Protein AF-A0A971CYR1-F1 (afdb_monomer_lite)

Sequence (87 aa):
MSDPDQIPCKEFFNLAIRVAVLREGLTLTDTAVRAGIPRTTFYDRLHGLKAWSIEQLCKIADVLFDNGFDDLAEAAKEEARRVGASV

Secondary structure (DSSP, 8-state):
---TT---HHHHHHHHHHHHHHHTT--HHHHHHHTT--HHHHHHHHTTSSPPPHHHHHHHHHHH-TT-HHHHHHHHHHHHHHTT---

Foldseek 3Di:
DDDPPDDDPQLVVLVVLCVLCVVLVHDLVRLCVQLVHPSVRSVCSSVVVDDDDPSSVVSSCCSSQVVDVVVVVVVVVVVCVVVVHDD

Organism: NCBI:txid327277

pLDDT: mean 75.76, std 16.05, range [40.59, 96.69]

InterPro domains:
  IPR001387 Cro/C1-type, helix-turn-helix domain [cd00093] (18-64)
  IPR010982 Lambda repressor-like, DNA-binding domain superfamily [SSF47413] (3-64)

Structure (mmCIF, N/CA/C/O backbone):
data_AF-A0A971CYR1-F1
#
_entry.id   AF-A0A971CYR1-F1
#
loop_
_atom_site.group_PDB
_atom_site.id
_atom_site.type_symbol
_atom_site.label_atom_id
_atom_site.label_alt_id
_atom_site.label_comp_id
_atom_site.label_asym_id
_atom_site.label_entity_id
_atom_site.label_seq_id
_atom_site.pdbx_PDB_ins_code
_atom_site.Cartn_x
_atom_site.Cartn_y
_atom_site.Cartn_z
_atom_site.occupancy
_atom_site.B_iso_or_equiv
_atom_site.auth_seq_id
_atom_site.auth_comp_id
_atom_site.auth_asym_id
_atom_site.auth_atom_id
_atom_site.pdbx_PDB_model_num
ATOM 1 N N . MET A 1 1 ? -3.681 31.764 -2.637 1.00 41.47 1 MET A N 1
ATOM 2 C CA . MET A 1 1 ? -3.730 30.895 -3.829 1.00 41.47 1 MET A CA 1
ATOM 3 C C . MET A 1 1 ? -2.644 29.858 -3.641 1.00 41.47 1 MET A C 1
ATOM 5 O O . MET A 1 1 ? -1.502 30.261 -3.476 1.00 41.47 1 MET A O 1
ATOM 9 N N . SER A 1 2 ? -3.004 28.582 -3.524 1.00 54.97 2 SER A N 1
ATOM 10 C CA . SER A 1 2 ? -2.025 27.493 -3.431 1.00 54.97 2 SER A CA 1
ATOM 11 C C . SER A 1 2 ? -1.447 27.235 -4.821 1.00 54.97 2 SER A C 1
ATOM 13 O O . SER A 1 2 ? -2.196 27.248 -5.797 1.00 54.97 2 SER A O 1
ATOM 15 N N . ASP A 1 3 ? -0.132 27.075 -4.897 1.00 55.62 3 ASP A N 1
ATOM 16 C CA . ASP A 1 3 ? 0.606 26.767 -6.122 1.00 55.62 3 ASP A CA 1
ATOM 17 C C . ASP A 1 3 ? 0.115 25.420 -6.699 1.00 55.62 3 ASP A C 1
ATOM 19 O O . ASP A 1 3 ? 0.121 24.433 -5.957 1.00 55.62 3 ASP A O 1
ATOM 23 N N . PRO A 1 4 ? -0.370 25.349 -7.955 1.00 56.81 4 PRO A N 1
ATOM 24 C CA . PRO A 1 4 ? -0.893 24.112 -8.546 1.00 56.81 4 PRO A CA 1
ATOM 25 C C . PRO A 1 4 ? 0.151 22.991 -8.651 1.00 56.81 4 PRO A C 1
ATOM 27 O O . PRO A 1 4 ? -0.237 21.829 -8.773 1.00 56.81 4 PRO A O 1
ATOM 30 N N . ASP A 1 5 ? 1.441 23.318 -8.537 1.00 58.12 5 ASP A N 1
ATOM 31 C CA . ASP A 1 5 ? 2.535 22.344 -8.551 1.00 58.12 5 ASP A CA 1
ATOM 32 C C . ASP A 1 5 ? 2.935 21.860 -7.142 1.00 58.12 5 ASP A C 1
ATOM 34 O O . ASP A 1 5 ? 3.733 20.931 -6.995 1.00 58.12 5 ASP A O 1
ATOM 38 N N . GLN A 1 6 ? 2.352 22.429 -6.079 1.00 52.97 6 GLN A N 1
ATOM 39 C CA . GLN A 1 6 ? 2.546 21.941 -4.713 1.00 52.97 6 GLN A CA 1
ATOM 40 C C . GLN A 1 6 ? 1.501 20.890 -4.358 1.00 52.97 6 GLN A C 1
ATOM 42 O O . GLN A 1 6 ? 0.473 21.174 -3.741 1.00 52.97 6 GLN A O 1
ATOM 47 N N . ILE A 1 7 ? 1.810 19.635 -4.683 1.00 56.53 7 ILE A N 1
ATOM 48 C CA . ILE A 1 7 ? 1.121 18.496 -4.079 1.00 56.53 7 ILE A CA 1
ATOM 49 C C . ILE A 1 7 ? 1.560 18.420 -2.605 1.00 56.53 7 ILE A C 1
ATOM 51 O O . ILE A 1 7 ? 2.756 18.272 -2.335 1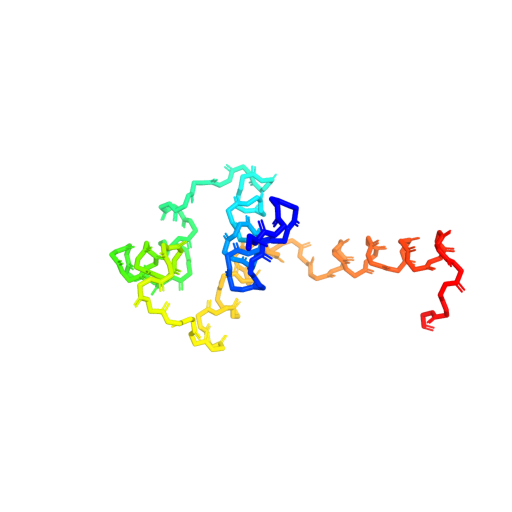.00 56.53 7 ILE A O 1
ATOM 55 N N . PRO A 1 8 ? 0.640 18.489 -1.625 1.00 62.28 8 PRO A N 1
ATOM 56 C CA . PRO A 1 8 ? 0.980 18.296 -0.220 1.00 62.28 8 PRO A CA 1
ATOM 57 C C . PRO A 1 8 ? 1.726 16.967 -0.024 1.00 62.28 8 PRO A C 1
ATOM 59 O O . PRO A 1 8 ? 1.294 15.946 -0.557 1.00 62.28 8 PRO A O 1
ATOM 62 N N . CYS A 1 9 ? 2.799 16.930 0.780 1.00 64.19 9 CYS A N 1
ATOM 63 C CA . CYS A 1 9 ? 3.650 15.733 0.950 1.00 64.19 9 CYS A CA 1
ATOM 64 C C . CYS A 1 9 ? 2.872 14.423 1.193 1.00 64.19 9 CYS A C 1
ATOM 66 O O . CYS A 1 9 ? 3.278 13.358 0.735 1.00 64.19 9 CYS A O 1
ATOM 68 N N . LYS A 1 10 ? 1.731 14.489 1.892 1.00 62.09 10 LYS A N 1
ATOM 69 C CA . LYS A 1 10 ? 0.855 13.335 2.151 1.00 62.09 10 LYS A CA 1
ATOM 70 C C . LYS A 1 10 ? 0.164 12.809 0.885 1.00 62.09 10 LYS A C 1
ATOM 72 O O . LYS A 1 10 ? 0.043 11.599 0.707 1.00 62.09 10 LYS A O 1
ATOM 77 N N . GLU A 1 11 ? -0.298 13.703 0.019 1.00 68.00 11 GLU A N 1
ATOM 78 C CA . GLU A 1 11 ? -0.917 13.345 -1.259 1.00 68.00 11 GLU A CA 1
ATOM 79 C C . GLU A 1 11 ? 0.133 12.829 -2.244 1.00 68.00 11 GLU A C 1
ATOM 81 O O . GLU A 1 11 ? -0.112 11.832 -2.923 1.00 68.00 11 GLU A O 1
ATOM 86 N N . PHE A 1 12 ? 1.334 13.417 -2.229 1.00 73.94 12 PHE A N 1
ATOM 87 C CA . PHE A 1 12 ? 2.473 12.947 -3.016 1.00 73.94 12 PHE A CA 1
ATOM 88 C C . PHE A 1 12 ? 2.869 11.515 -2.636 1.00 73.94 12 PHE A C 1
ATOM 90 O O . PHE A 1 12 ? 3.056 10.662 -3.499 1.00 73.94 12 PHE A O 1
ATOM 97 N N . PHE A 1 13 ? 2.922 11.214 -1.338 1.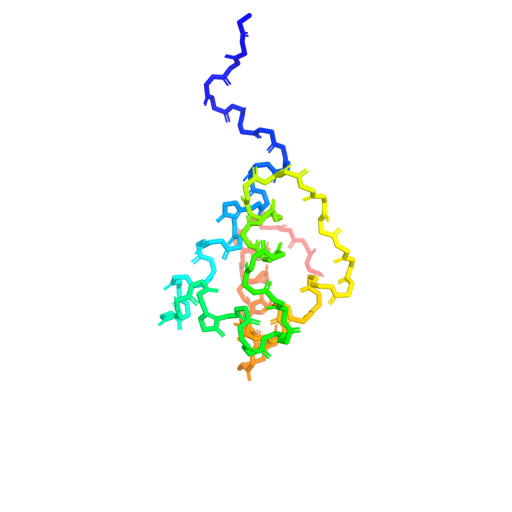00 75.44 13 PHE A N 1
ATOM 98 C CA . PHE A 1 13 ? 3.270 9.880 -0.857 1.00 75.44 13 PHE A CA 1
ATOM 99 C C . PHE A 1 13 ? 2.227 8.819 -1.249 1.00 75.44 13 PHE A C 1
ATOM 101 O O . PHE A 1 13 ? 2.569 7.733 -1.715 1.00 75.44 13 PHE A O 1
ATOM 108 N N . ASN A 1 14 ? 0.936 9.143 -1.137 1.00 84.12 14 ASN A N 1
ATOM 109 C CA . ASN A 1 14 ? -0.135 8.253 -1.592 1.00 84.12 14 ASN A CA 1
ATOM 110 C C . ASN A 1 14 ? -0.114 8.041 -3.112 1.00 84.12 14 ASN A C 1
ATOM 112 O O . ASN A 1 14 ? -0.404 6.940 -3.584 1.00 84.12 14 ASN A O 1
ATOM 116 N N . LEU A 1 15 ? 0.236 9.078 -3.877 1.00 80.88 15 LEU A N 1
ATOM 117 C CA . LEU A 1 15 ? 0.446 8.971 -5.315 1.00 80.88 15 LEU A CA 1
ATOM 118 C C . LEU A 1 15 ? 1.632 8.050 -5.633 1.00 80.88 15 LEU A C 1
ATOM 120 O O . LEU A 1 15 ? 1.498 7.184 -6.494 1.00 80.88 15 LEU A O 1
ATOM 124 N N . ALA A 1 16 ? 2.741 8.166 -4.900 1.00 82.19 16 ALA A N 1
ATOM 125 C CA . ALA A 1 16 ? 3.913 7.311 -5.070 1.00 82.19 16 ALA A CA 1
ATOM 126 C C . ALA A 1 16 ? 3.585 5.823 -4.862 1.00 82.19 16 ALA A C 1
ATOM 128 O O . ALA A 1 16 ? 3.975 5.000 -5.687 1.00 82.19 16 ALA A O 1
ATOM 129 N N . ILE A 1 17 ? 2.790 5.479 -3.838 1.00 85.31 17 ILE A N 1
ATOM 130 C CA . ILE A 1 17 ? 2.319 4.096 -3.635 1.00 85.31 17 ILE A CA 1
ATOM 131 C C . ILE A 1 17 ? 1.520 3.613 -4.853 1.00 85.31 17 ILE A C 1
ATOM 133 O O . ILE A 1 17 ? 1.765 2.518 -5.350 1.00 85.31 17 ILE A O 1
ATOM 137 N N . ARG A 1 18 ? 0.582 4.420 -5.373 1.00 86.06 18 ARG A N 1
ATOM 138 C CA . ARG A 1 18 ? -0.225 4.037 -6.549 1.00 86.06 18 ARG A CA 1
ATOM 139 C C . ARG A 1 18 ? 0.642 3.810 -7.785 1.00 86.06 18 ARG A C 1
ATOM 141 O O . ARG A 1 18 ? 0.423 2.842 -8.504 1.00 86.06 18 ARG A O 1
ATOM 148 N N . VAL A 1 19 ? 1.617 4.686 -8.019 1.00 81.94 19 VAL A N 1
ATOM 149 C CA . VAL A 1 19 ? 2.553 4.565 -9.143 1.00 81.94 19 VAL A CA 1
ATOM 150 C C . VAL A 1 19 ? 3.404 3.306 -9.004 1.00 81.94 19 VAL A C 1
ATOM 152 O O . VAL A 1 19 ? 3.537 2.572 -9.976 1.00 81.94 19 VAL A O 1
ATOM 155 N N . ALA A 1 20 ? 3.936 3.021 -7.814 1.00 83.19 20 ALA A N 1
ATOM 156 C CA . ALA A 1 20 ? 4.738 1.825 -7.574 1.00 83.19 20 ALA A CA 1
ATOM 157 C C . ALA A 1 20 ? 3.927 0.538 -7.801 1.00 83.19 20 ALA A C 1
ATOM 159 O O . ALA A 1 20 ? 4.374 -0.339 -8.528 1.00 83.19 20 ALA A O 1
ATOM 160 N N . VAL A 1 21 ? 2.690 0.472 -7.291 1.00 84.50 21 VAL A N 1
ATOM 161 C CA . VAL A 1 21 ? 1.781 -0.662 -7.539 1.00 84.50 21 VAL A CA 1
ATOM 162 C C . VAL A 1 21 ? 1.578 -0.907 -9.037 1.00 84.50 21 VAL A C 1
ATOM 164 O O . VAL A 1 21 ? 1.672 -2.044 -9.493 1.00 84.50 21 VAL A O 1
ATOM 167 N N . LEU A 1 22 ? 1.341 0.158 -9.810 1.00 82.69 22 LEU A N 1
ATOM 168 C CA . LEU A 1 22 ? 1.159 0.053 -11.258 1.00 82.69 22 LEU A CA 1
ATOM 169 C C . LEU A 1 22 ? 2.448 -0.346 -11.991 1.00 82.69 22 LEU A C 1
ATOM 171 O O . LEU A 1 22 ? 2.372 -1.096 -12.961 1.00 82.69 22 LEU A O 1
ATOM 175 N N . ARG A 1 23 ? 3.616 0.134 -11.544 1.00 82.12 23 ARG A N 1
ATOM 176 C CA . ARG A 1 23 ? 4.922 -0.231 -12.122 1.00 82.12 23 ARG A CA 1
ATOM 177 C C . ARG A 1 23 ? 5.228 -1.717 -11.965 1.00 82.12 23 ARG A C 1
ATOM 179 O O . ARG A 1 23 ? 5.712 -2.317 -12.915 1.00 82.12 23 ARG A O 1
ATOM 186 N N . GLU A 1 24 ? 4.859 -2.300 -10.829 1.00 83.31 24 GLU A N 1
ATOM 187 C CA . GLU A 1 24 ? 4.991 -3.740 -10.572 1.00 83.31 24 GLU A CA 1
ATOM 188 C C . GLU A 1 24 ? 3.905 -4.582 -11.271 1.00 83.31 24 GLU A C 1
ATOM 190 O O . GLU A 1 24 ? 3.812 -5.792 -11.071 1.00 83.31 24 GLU A O 1
ATOM 195 N N . GLY A 1 25 ? 3.034 -3.960 -12.079 1.00 84.31 25 GLY A N 1
ATOM 196 C CA . GLY A 1 25 ? 1.943 -4.650 -12.772 1.00 84.31 25 GLY A CA 1
ATOM 197 C C . GLY A 1 25 ? 0.873 -5.214 -11.831 1.00 84.31 25 GLY A C 1
ATOM 198 O O . GLY A 1 25 ? 0.080 -6.064 -12.235 1.00 84.31 25 GLY A O 1
ATOM 199 N N . LEU A 1 26 ? 0.841 -4.756 -10.578 1.00 86.25 26 LEU A N 1
ATOM 200 C CA . LEU A 1 26 ? -0.130 -5.173 -9.576 1.00 86.25 26 LEU A CA 1
ATOM 201 C C . LEU A 1 26 ? -1.361 -4.264 -9.606 1.00 86.25 26 LEU A C 1
ATOM 203 O O . LEU A 1 26 ? -1.315 -3.097 -10.000 1.00 86.25 26 LEU A O 1
ATOM 207 N N . THR A 1 27 ? -2.491 -4.782 -9.127 1.00 90.81 27 THR A N 1
ATOM 208 C CA . THR A 1 27 ? -3.634 -3.931 -8.787 1.00 90.81 27 THR A CA 1
ATOM 209 C C . THR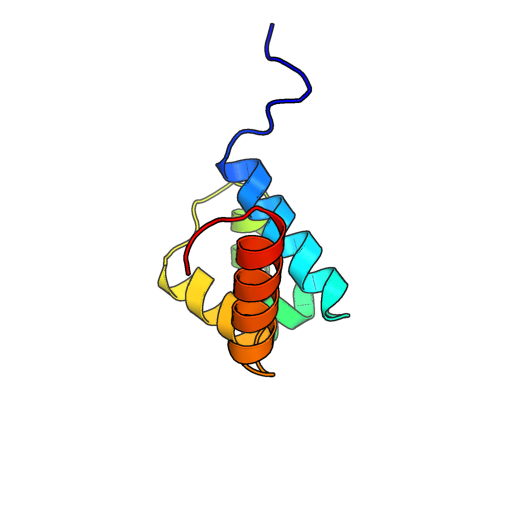 A 1 27 ? -3.550 -3.494 -7.327 1.00 90.81 27 THR A C 1
ATOM 211 O O . THR A 1 27 ? -3.042 -4.223 -6.476 1.00 90.81 27 THR A O 1
ATOM 214 N N . LEU A 1 28 ? -4.149 -2.345 -6.985 1.00 89.50 28 LEU A N 1
ATOM 215 C CA . LEU A 1 28 ? -4.276 -1.907 -5.583 1.00 89.50 28 LEU A CA 1
ATOM 216 C C . LEU A 1 28 ? -4.945 -2.973 -4.698 1.00 89.50 28 LEU A C 1
ATOM 218 O O . LEU A 1 28 ? -4.670 -3.071 -3.504 1.00 89.50 28 LEU A O 1
ATOM 222 N N . THR A 1 29 ? -5.845 -3.765 -5.287 1.00 92.25 29 THR A N 1
ATOM 223 C CA . THR A 1 29 ? -6.522 -4.862 -4.595 1.00 92.25 29 THR A CA 1
ATOM 224 C C . THR A 1 29 ? -5.558 -6.003 -4.292 1.00 92.25 29 THR A C 1
ATOM 226 O O . THR A 1 29 ? -5.548 -6.479 -3.159 1.00 92.25 29 THR A O 1
ATOM 229 N N . ASP A 1 30 ? -4.736 -6.402 -5.260 1.00 90.25 30 ASP A N 1
ATOM 230 C CA . ASP A 1 30 ? -3.747 -7.466 -5.074 1.00 90.25 30 ASP A CA 1
ATOM 231 C C . ASP A 1 30 ? -2.688 -7.056 -4.058 1.00 90.25 30 ASP A C 1
ATOM 233 O O . ASP A 1 30 ? -2.371 -7.836 -3.164 1.00 90.25 30 ASP A O 1
ATOM 237 N N . THR A 1 31 ? -2.201 -5.813 -4.128 1.00 91.06 31 THR A N 1
ATOM 238 C CA . THR A 1 31 ? -1.245 -5.282 -3.151 1.00 91.06 31 THR A CA 1
ATOM 239 C C . THR A 1 31 ? -1.817 -5.314 -1.739 1.00 91.06 31 THR A C 1
ATOM 241 O O . THR A 1 31 ? -1.148 -5.781 -0.824 1.00 91.06 31 THR A O 1
ATOM 244 N N . ALA A 1 32 ? -3.067 -4.879 -1.548 1.00 94.06 32 ALA A N 1
ATOM 245 C CA . ALA A 1 32 ? -3.714 -4.917 -0.238 1.00 94.06 32 ALA A CA 1
ATOM 246 C C . ALA A 1 32 ? -3.842 -6.352 0.302 1.00 94.06 32 ALA A C 1
ATOM 248 O O . ALA A 1 32 ? -3.549 -6.597 1.472 1.00 94.06 32 ALA A O 1
ATOM 249 N N . VAL A 1 33 ? -4.240 -7.302 -0.553 1.00 93.06 33 VAL A N 1
ATOM 250 C CA . VAL A 1 33 ? -4.374 -8.721 -0.185 1.00 93.06 33 VAL A CA 1
ATOM 251 C C . VAL A 1 33 ? -3.020 -9.321 0.189 1.00 93.06 33 VAL A C 1
ATOM 253 O O . VAL A 1 33 ? -2.907 -9.921 1.256 1.00 93.06 33 VAL A O 1
ATOM 256 N N . ARG A 1 34 ? -1.987 -9.122 -0.638 1.00 91.31 34 ARG A N 1
ATOM 257 C CA . ARG A 1 34 ? -0.629 -9.634 -0.384 1.00 91.31 34 ARG A CA 1
ATOM 258 C C . ARG A 1 34 ? 0.005 -9.004 0.856 1.00 91.31 34 ARG A C 1
ATOM 260 O O . ARG A 1 34 ? 0.652 -9.703 1.623 1.00 91.31 34 ARG A O 1
ATOM 267 N N . ALA A 1 35 ? -0.262 -7.723 1.110 1.00 89.81 35 ALA A N 1
ATOM 268 C CA . ALA A 1 35 ? 0.205 -7.023 2.306 1.00 89.81 35 ALA A CA 1
ATOM 269 C C . ALA A 1 35 ? -0.594 -7.396 3.572 1.00 89.81 35 ALA A C 1
ATOM 271 O O . ALA A 1 35 ? -0.305 -6.887 4.655 1.00 89.81 35 ALA A O 1
ATOM 272 N N . GLY A 1 36 ? -1.641 -8.226 3.467 1.00 94.06 36 GLY A N 1
ATOM 273 C CA . GLY A 1 36 ? -2.505 -8.580 4.595 1.00 94.06 36 GLY A CA 1
ATOM 274 C C . GLY A 1 36 ? -3.280 -7.389 5.175 1.00 94.06 36 GLY A C 1
ATOM 275 O O . GLY A 1 36 ? -3.630 -7.389 6.356 1.00 94.06 36 GLY A O 1
ATOM 276 N N . ILE A 1 37 ? -3.535 -6.351 4.371 1.00 95.00 37 ILE A N 1
ATOM 277 C CA . ILE A 1 37 ? -4.259 -5.144 4.783 1.00 95.00 37 ILE A CA 1
ATOM 278 C C . ILE A 1 37 ? -5.698 -5.236 4.256 1.00 95.00 37 ILE A C 1
ATOM 280 O O . ILE A 1 37 ? -5.901 -5.394 3.050 1.00 95.00 37 ILE A O 1
ATOM 284 N N . PRO A 1 38 ? -6.733 -5.080 5.108 1.00 96.69 38 PRO A N 1
ATOM 285 C CA . PRO A 1 38 ? -8.113 -5.046 4.637 1.00 96.69 38 PRO A CA 1
ATOM 286 C C . PRO A 1 38 ? -8.296 -3.983 3.552 1.00 96.69 38 PRO A C 1
ATOM 288 O O . PRO A 1 38 ? -7.909 -2.829 3.748 1.00 96.69 38 PRO A O 1
ATOM 291 N N . ARG A 1 39 ? -8.923 -4.345 2.425 1.00 93.56 39 ARG A N 1
ATOM 292 C CA . ARG A 1 39 ? -9.071 -3.452 1.260 1.00 93.56 39 ARG A CA 1
ATOM 293 C C . ARG A 1 39 ? -9.637 -2.087 1.649 1.00 93.56 39 ARG A C 1
ATOM 295 O O . ARG A 1 39 ? -9.067 -1.071 1.280 1.00 93.56 39 ARG A O 1
ATOM 302 N N . THR A 1 40 ? -10.703 -2.057 2.446 1.00 94.69 40 THR A N 1
ATOM 303 C CA . THR A 1 40 ? -11.314 -0.809 2.937 1.00 94.69 40 THR A CA 1
ATOM 304 C C . THR A 1 40 ? -10.310 0.069 3.681 1.00 94.69 40 THR A C 1
ATOM 306 O O . THR A 1 40 ? -10.214 1.260 3.413 1.00 94.69 40 THR A O 1
ATOM 309 N N . THR A 1 41 ? -9.488 -0.531 4.545 1.00 93.44 41 THR A N 1
ATOM 310 C CA . THR A 1 41 ? -8.427 0.183 5.264 1.00 93.44 41 THR A CA 1
ATOM 311 C C . THR A 1 41 ? -7.371 0.716 4.304 1.00 93.44 41 THR A C 1
ATOM 313 O O . THR A 1 41 ? -6.963 1.862 4.446 1.00 93.44 41 THR A O 1
ATOM 316 N N . PHE A 1 42 ? -6.944 -0.081 3.325 1.00 93.75 42 PHE A N 1
ATOM 317 C CA . PHE A 1 42 ? -5.952 0.318 2.328 1.00 93.75 42 PHE A CA 1
ATOM 318 C C . PHE A 1 42 ? -6.425 1.519 1.491 1.00 93.75 42 PHE A C 1
ATOM 320 O O . PHE A 1 42 ? -5.699 2.504 1.346 1.00 93.75 42 PHE A O 1
ATOM 327 N N . TYR A 1 43 ? -7.673 1.486 1.010 1.00 92.75 43 TYR A N 1
ATOM 328 C CA . TYR A 1 43 ? -8.276 2.598 0.271 1.00 92.75 43 TYR A CA 1
ATOM 329 C C . TYR A 1 43 ? -8.439 3.848 1.144 1.00 92.75 43 TYR A C 1
ATOM 331 O O . TYR A 1 43 ? -8.052 4.931 0.706 1.00 92.75 43 TYR A O 1
ATOM 339 N N . ASP A 1 44 ? -8.908 3.718 2.391 1.00 93.25 44 ASP A N 1
ATOM 340 C CA . ASP A 1 44 ? -9.000 4.849 3.327 1.00 93.25 44 ASP A CA 1
ATOM 341 C C . ASP A 1 44 ? -7.658 5.588 3.457 1.00 93.25 44 ASP A C 1
ATOM 343 O O . ASP A 1 44 ? -7.617 6.822 3.472 1.00 93.25 44 ASP A O 1
ATOM 347 N N . ARG A 1 45 ? -6.543 4.846 3.539 1.00 89.62 45 ARG A N 1
ATOM 348 C CA . ARG A 1 45 ? -5.209 5.456 3.636 1.00 89.62 45 ARG A CA 1
ATOM 349 C C . ARG A 1 45 ? -4.781 6.112 2.327 1.00 89.62 45 ARG A C 1
ATOM 351 O O . ARG A 1 45 ? -4.331 7.258 2.349 1.00 89.62 45 ARG A O 1
ATOM 358 N N . LEU A 1 46 ? -4.992 5.444 1.191 1.00 88.00 46 LEU A N 1
ATOM 359 C CA . LEU A 1 46 ? -4.675 5.983 -0.137 1.00 88.00 46 LEU A CA 1
ATOM 360 C C . LEU A 1 46 ? -5.470 7.235 -0.510 1.00 88.00 46 LEU A C 1
ATOM 362 O O . LEU A 1 46 ? -4.994 8.032 -1.318 1.00 88.00 46 LEU A O 1
ATOM 366 N N . HIS A 1 47 ? -6.676 7.401 0.027 1.00 87.56 47 HIS A N 1
ATOM 367 C CA . HIS A 1 47 ? -7.483 8.614 -0.130 1.00 87.56 47 HIS A CA 1
ATOM 368 C 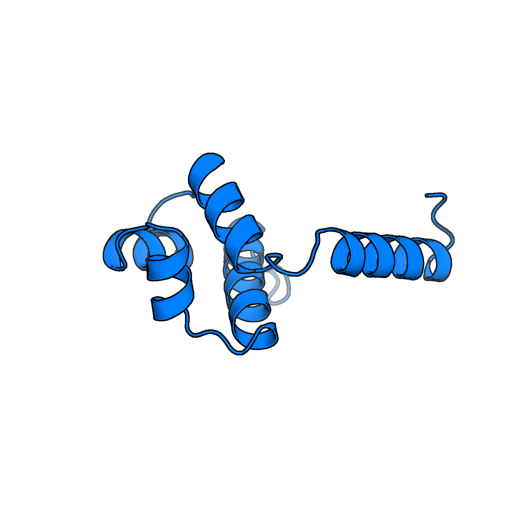C . HIS A 1 47 ? -7.181 9.668 0.942 1.00 87.56 47 HIS A C 1
ATOM 370 O O . HIS A 1 47 ? -7.819 10.713 0.987 1.00 87.56 47 HIS A O 1
ATOM 376 N N . GLY A 1 48 ? -6.209 9.404 1.817 1.00 84.44 48 GLY A N 1
ATOM 377 C CA . GLY A 1 48 ? -5.790 10.334 2.856 1.00 84.44 48 GLY A CA 1
ATOM 378 C C . GLY A 1 48 ? -6.799 10.495 3.994 1.00 84.44 48 GLY A C 1
ATOM 379 O O . GLY A 1 48 ? -6.557 11.327 4.871 1.00 84.44 48 GLY A O 1
ATOM 380 N N . LEU A 1 49 ? -7.865 9.686 4.040 1.00 86.00 49 LEU A N 1
ATOM 381 C CA . LEU A 1 49 ? -8.878 9.721 5.101 1.00 86.00 49 LEU A CA 1
ATOM 382 C C . LEU A 1 49 ? -8.264 9.391 6.463 1.00 86.00 49 LEU A C 1
ATOM 384 O O . LEU A 1 49 ? -8.696 9.910 7.489 1.00 86.00 49 LEU A O 1
ATOM 388 N N . LYS A 1 50 ? -7.226 8.546 6.476 1.00 87.38 50 LYS A N 1
ATOM 389 C CA . LYS A 1 50 ? -6.434 8.246 7.672 1.00 87.38 50 LYS A CA 1
ATOM 390 C C . LYS A 1 50 ? -4.952 8.061 7.318 1.00 87.38 50 LYS A C 1
ATOM 392 O O . LYS A 1 50 ? -4.621 7.728 6.186 1.00 87.38 50 LYS A O 1
ATOM 397 N N . ALA A 1 51 ? -4.051 8.274 8.278 1.00 85.69 51 ALA A N 1
ATOM 398 C CA . ALA A 1 51 ? -2.601 8.142 8.074 1.00 85.69 51 ALA A CA 1
ATOM 399 C C . ALA A 1 51 ? -2.143 6.675 8.038 1.00 85.69 51 ALA A C 1
ATOM 401 O O . ALA A 1 51 ? -2.729 5.840 8.724 1.00 85.69 51 ALA A O 1
ATOM 402 N N . TRP A 1 52 ? -1.102 6.359 7.273 1.00 86.44 52 TRP A N 1
ATOM 403 C CA . TRP A 1 52 ? -0.468 5.038 7.300 1.00 86.44 52 TRP A CA 1
ATOM 404 C C . TRP A 1 52 ? 0.265 4.796 8.622 1.00 86.44 52 TRP A C 1
ATOM 406 O O . TRP A 1 52 ? 0.886 5.716 9.155 1.00 86.44 52 TRP A O 1
ATOM 416 N N . SER A 1 53 ? 0.225 3.564 9.140 1.00 89.06 53 SER A N 1
ATOM 417 C CA . SER A 1 53 ? 1.198 3.139 10.152 1.00 89.06 53 SER A CA 1
ATOM 418 C C . SER A 1 53 ? 2.494 2.680 9.484 1.00 89.06 53 SER A C 1
ATOM 420 O O . SER A 1 53 ? 2.475 2.211 8.348 1.00 89.06 53 SER A O 1
ATOM 422 N N . ILE A 1 54 ? 3.615 2.764 10.207 1.00 84.38 54 ILE A N 1
ATOM 423 C CA . ILE A 1 54 ? 4.918 2.282 9.717 1.00 84.38 54 ILE A CA 1
ATOM 424 C C . ILE A 1 54 ? 4.833 0.801 9.321 1.00 84.38 54 ILE A C 1
ATOM 426 O O . ILE A 1 54 ? 5.275 0.434 8.242 1.00 84.38 54 ILE A O 1
ATOM 430 N N . GLU A 1 55 ? 4.175 -0.032 10.132 1.00 86.56 55 GLU A N 1
ATOM 431 C CA . GLU A 1 55 ? 3.983 -1.459 9.838 1.00 86.56 55 GLU A CA 1
ATOM 432 C C . GLU A 1 55 ? 3.249 -1.696 8.508 1.00 86.56 55 GLU A C 1
ATOM 434 O O . GLU A 1 55 ? 3.627 -2.571 7.733 1.00 86.56 55 GLU A O 1
ATOM 439 N N . GLN A 1 56 ? 2.209 -0.909 8.214 1.00 88.19 56 GLN A N 1
ATOM 440 C CA . GLN A 1 56 ? 1.490 -1.013 6.943 1.00 88.19 56 GLN A CA 1
ATOM 441 C C . GLN A 1 56 ? 2.379 -0.623 5.763 1.00 88.19 56 GLN A C 1
ATOM 443 O O . GLN A 1 56 ? 2.302 -1.259 4.717 1.00 88.19 56 GLN A O 1
ATOM 448 N N . LEU A 1 57 ? 3.225 0.395 5.933 1.00 87.38 57 LEU A N 1
ATOM 449 C CA . LEU A 1 57 ? 4.175 0.807 4.902 1.00 87.38 57 LEU A CA 1
ATOM 450 C C . LEU A 1 57 ? 5.230 -0.266 4.645 1.00 87.38 57 LEU A C 1
ATOM 452 O O . LEU A 1 57 ? 5.506 -0.544 3.484 1.00 87.38 57 LEU A O 1
ATOM 456 N N . CYS A 1 58 ? 5.754 -0.907 5.693 1.00 84.25 58 CYS A N 1
ATOM 457 C CA . CYS A 1 58 ? 6.681 -2.030 5.553 1.00 84.25 58 CYS A CA 1
ATOM 458 C C . CYS A 1 58 ? 6.043 -3.181 4.768 1.00 84.25 58 CYS A C 1
ATOM 460 O O . CYS A 1 58 ? 6.599 -3.595 3.763 1.00 84.25 58 CYS A O 1
ATOM 462 N N . LYS A 1 59 ? 4.823 -3.606 5.123 1.00 87.38 59 LYS A N 1
ATOM 463 C CA . LYS A 1 59 ? 4.126 -4.686 4.397 1.00 87.38 59 LYS A CA 1
ATOM 464 C C . LYS A 1 59 ? 3.867 -4.355 2.927 1.00 87.38 59 LYS A C 1
ATOM 466 O O . LYS A 1 59 ? 3.869 -5.241 2.083 1.00 87.38 59 LYS A O 1
ATOM 471 N N . ILE A 1 60 ? 3.605 -3.087 2.610 1.00 89.81 60 ILE A N 1
ATOM 472 C CA . ILE A 1 60 ? 3.441 -2.637 1.222 1.00 89.81 60 ILE A CA 1
ATOM 473 C C . ILE A 1 60 ? 4.779 -2.654 0.493 1.00 89.81 60 ILE A C 1
ATOM 475 O O . ILE A 1 60 ? 4.830 -3.103 -0.647 1.00 89.81 60 ILE A O 1
ATOM 479 N N . ALA A 1 61 ? 5.842 -2.181 1.142 1.00 85.62 61 ALA A N 1
ATOM 480 C CA . ALA A 1 61 ? 7.188 -2.228 0.595 1.00 85.62 61 ALA A CA 1
ATOM 481 C C . ALA A 1 61 ? 7.606 -3.675 0.306 1.00 85.62 61 ALA A C 1
ATOM 483 O O . ALA A 1 61 ? 8.051 -3.940 -0.800 1.00 85.62 61 ALA A O 1
ATOM 484 N N . ASP A 1 62 ? 7.360 -4.615 1.219 1.00 86.19 62 ASP A N 1
ATOM 485 C CA . ASP A 1 62 ? 7.672 -6.035 1.015 1.00 86.19 62 ASP A CA 1
ATOM 486 C C . ASP A 1 62 ? 6.968 -6.600 -0.231 1.00 86.19 62 ASP A C 1
ATOM 488 O O . ASP A 1 62 ? 7.580 -7.296 -1.028 1.00 86.19 62 ASP A O 1
ATOM 492 N N . VAL A 1 63 ? 5.702 -6.238 -0.467 1.00 87.06 63 VAL A N 1
ATOM 493 C CA . VAL A 1 63 ? 4.958 -6.680 -1.663 1.00 87.06 63 VAL A CA 1
ATOM 494 C C . VAL A 1 63 ? 5.469 -6.041 -2.953 1.00 87.06 63 VAL A C 1
ATOM 496 O O . VAL A 1 63 ? 5.431 -6.672 -4.007 1.00 87.06 63 VAL A O 1
ATOM 499 N N . LEU A 1 64 ? 5.870 -4.772 -2.896 1.00 83.38 64 LEU A N 1
ATOM 500 C CA . LEU A 1 64 ? 6.347 -4.025 -4.063 1.00 83.38 64 LEU A CA 1
ATOM 501 C C . LEU A 1 64 ? 7.808 -4.331 -4.398 1.00 83.38 64 LEU A C 1
ATOM 503 O O . LEU A 1 64 ? 8.211 -4.174 -5.542 1.00 83.38 64 LEU A O 1
ATOM 507 N N . PHE A 1 65 ? 8.586 -4.765 -3.412 1.00 75.69 65 PHE A N 1
ATOM 508 C CA . PHE A 1 65 ? 10.016 -5.031 -3.527 1.00 75.69 65 PHE A CA 1
ATOM 509 C C . PHE A 1 65 ? 10.348 -6.493 -3.220 1.00 75.69 65 PHE A C 1
ATOM 511 O O . PHE A 1 65 ? 11.476 -6.801 -2.845 1.00 75.69 65 PHE A O 1
ATOM 518 N N . ASP A 1 66 ? 9.393 -7.402 -3.437 1.00 65.69 66 ASP A N 1
ATOM 519 C CA . ASP A 1 66 ? 9.543 -8.859 -3.269 1.00 65.69 66 ASP A CA 1
ATOM 520 C C . ASP A 1 66 ? 10.639 -9.448 -4.205 1.00 65.69 66 ASP A C 1
ATOM 522 O O . ASP A 1 66 ? 11.029 -10.603 -4.064 1.00 65.69 66 ASP A O 1
ATOM 526 N N . ASN A 1 67 ? 11.192 -8.636 -5.126 1.00 48.25 67 ASN A N 1
ATOM 527 C CA . ASN A 1 67 ? 12.389 -8.911 -5.943 1.00 48.25 67 ASN A CA 1
ATOM 528 C C . ASN A 1 67 ? 13.669 -8.180 -5.482 1.00 48.25 67 ASN A C 1
ATOM 530 O O . ASN A 1 67 ? 14.637 -8.082 -6.230 1.00 48.25 67 ASN A O 1
ATOM 534 N N . GLY A 1 68 ? 13.714 -7.716 -4.237 1.00 46.72 68 GLY A N 1
ATOM 535 C CA . GLY A 1 68 ? 14.906 -7.152 -3.625 1.00 46.72 68 GLY A CA 1
ATOM 536 C C . GLY A 1 68 ? 14.862 -5.633 -3.535 1.00 46.72 68 GLY A C 1
ATOM 537 O O . GLY A 1 68 ? 14.713 -4.906 -4.515 1.00 46.72 68 GLY A O 1
ATOM 538 N N . PHE A 1 69 ? 15.139 -5.144 -2.328 1.00 49.03 69 PHE A N 1
ATOM 539 C CA . PHE A 1 69 ? 15.651 -3.793 -2.099 1.00 49.03 69 PHE A CA 1
ATOM 540 C C . PHE A 1 69 ? 16.875 -3.462 -2.974 1.00 49.03 69 PHE A C 1
ATOM 542 O O . PHE A 1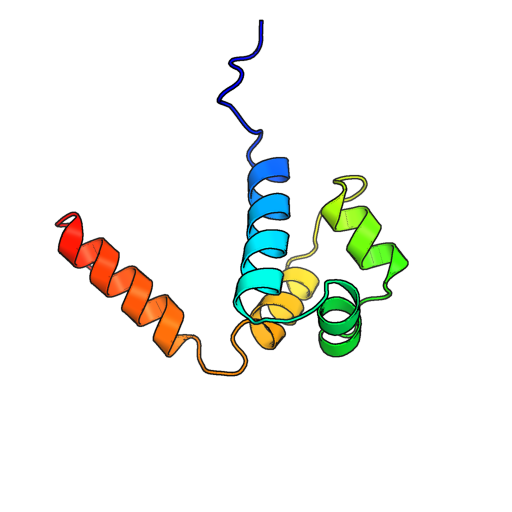 69 ? 17.236 -2.293 -3.066 1.00 49.03 69 PHE A O 1
ATOM 549 N N . ASP A 1 70 ? 17.492 -4.458 -3.612 1.00 53.03 70 ASP A N 1
ATOM 550 C CA . ASP A 1 70 ? 18.644 -4.322 -4.493 1.00 53.03 70 ASP A CA 1
ATOM 551 C C . ASP A 1 70 ? 18.347 -3.459 -5.722 1.00 53.03 70 ASP A C 1
ATOM 553 O O . ASP A 1 70 ? 19.131 -2.561 -6.007 1.00 53.03 70 ASP A O 1
ATOM 557 N N . ASP A 1 71 ? 17.199 -3.612 -6.389 1.00 52.28 71 ASP A N 1
ATOM 558 C CA . ASP A 1 71 ? 16.907 -2.831 -7.602 1.00 52.28 71 ASP A CA 1
ATOM 559 C C . ASP A 1 71 ? 16.581 -1.367 -7.288 1.00 52.28 71 ASP A C 1
ATOM 561 O O . ASP A 1 71 ? 16.996 -0.457 -8.008 1.00 52.28 71 ASP A O 1
ATOM 565 N N . LEU A 1 72 ? 15.875 -1.107 -6.183 1.00 49.91 72 LEU A N 1
ATOM 566 C CA . LEU A 1 72 ? 15.595 0.262 -5.752 1.00 49.91 72 LEU A CA 1
ATOM 567 C C . LEU A 1 72 ? 16.840 0.923 -5.140 1.00 49.91 72 LEU A C 1
ATOM 569 O O . LEU A 1 72 ? 17.056 2.116 -5.349 1.00 49.91 72 LEU A O 1
ATOM 573 N N . ALA A 1 73 ? 17.675 0.168 -4.418 1.00 52.72 73 ALA A N 1
ATOM 574 C CA . ALA A 1 73 ? 18.951 0.656 -3.912 1.00 52.72 73 ALA A CA 1
ATOM 575 C C . ALA A 1 73 ? 19.934 0.927 -5.055 1.00 52.72 73 ALA A C 1
ATOM 577 O O . ALA A 1 73 ? 20.587 1.963 -5.032 1.00 52.72 73 ALA A O 1
ATOM 578 N N . GLU A 1 74 ? 20.025 0.068 -6.071 1.00 57.12 74 GLU A N 1
ATOM 579 C CA . GLU A 1 74 ? 20.844 0.322 -7.260 1.00 57.12 74 GLU A CA 1
ATOM 580 C C . GLU A 1 74 ? 20.291 1.480 -8.092 1.00 57.12 74 GLU A C 1
ATOM 582 O O . GLU A 1 74 ? 21.062 2.352 -8.481 1.00 57.12 74 GLU A O 1
ATOM 587 N N . ALA A 1 75 ? 18.972 1.593 -8.274 1.00 58.19 75 ALA A N 1
ATOM 588 C CA . ALA A 1 75 ? 18.373 2.759 -8.926 1.00 58.19 75 ALA A CA 1
ATOM 589 C C . ALA A 1 75 ? 18.639 4.060 -8.148 1.00 58.19 75 ALA A C 1
ATOM 591 O O . ALA A 1 75 ? 18.929 5.094 -8.749 1.00 58.19 75 ALA A O 1
ATOM 592 N N . ALA A 1 76 ? 18.591 4.019 -6.813 1.00 55.84 76 ALA A N 1
ATOM 593 C CA . ALA A 1 76 ? 18.911 5.162 -5.962 1.00 55.84 76 ALA A CA 1
ATOM 594 C C . ALA A 1 76 ? 20.409 5.511 -5.990 1.00 55.84 76 ALA A C 1
ATOM 596 O O . ALA A 1 76 ? 20.753 6.690 -6.046 1.00 55.84 76 ALA A O 1
ATOM 597 N N . LYS A 1 77 ? 21.304 4.513 -5.998 1.00 61.31 77 LYS A N 1
ATOM 598 C CA . LYS A 1 77 ? 22.759 4.700 -6.147 1.00 61.31 77 LYS A CA 1
ATOM 599 C C . LYS A 1 77 ? 23.124 5.247 -7.523 1.00 61.31 77 LYS A C 1
ATOM 601 O O . LYS A 1 77 ? 24.009 6.093 -7.623 1.00 61.31 77 LYS A O 1
ATOM 606 N N . GLU A 1 78 ? 22.462 4.777 -8.574 1.00 64.94 78 GLU A N 1
ATOM 607 C CA . GLU A 1 78 ? 22.692 5.233 -9.943 1.00 64.94 78 GLU A CA 1
ATOM 608 C C . GLU A 1 78 ? 22.202 6.669 -10.133 1.00 64.94 78 GLU A C 1
ATOM 610 O O . GLU A 1 78 ? 22.924 7.501 -10.682 1.00 64.94 78 GLU A O 1
ATOM 615 N N . GLU A 1 79 ? 21.036 7.011 -9.583 1.00 57.81 79 GLU A N 1
ATOM 616 C CA . GLU A 1 79 ? 20.553 8.391 -9.583 1.00 57.81 79 GLU A CA 1
ATOM 617 C C . GLU A 1 79 ? 21.451 9.299 -8.727 1.00 57.81 79 GLU A C 1
ATOM 619 O O . GLU A 1 79 ? 21.778 10.404 -9.156 1.00 57.81 79 GLU A O 1
ATOM 624 N N . ALA A 1 80 ? 21.941 8.823 -7.576 1.00 55.62 80 ALA A N 1
ATOM 625 C CA . ALA A 1 80 ? 22.914 9.541 -6.750 1.00 55.62 80 ALA A CA 1
ATOM 626 C C . ALA A 1 80 ? 24.235 9.803 -7.500 1.00 55.62 80 ALA A C 1
ATOM 628 O O . ALA A 1 80 ? 24.720 10.937 -7.492 1.00 55.62 80 ALA A O 1
ATOM 629 N N . ARG A 1 81 ? 24.770 8.816 -8.240 1.00 71.12 81 ARG A N 1
ATOM 630 C CA . ARG A 1 81 ? 25.920 9.022 -9.146 1.00 71.12 81 ARG A CA 1
ATOM 631 C C . ARG A 1 81 ? 25.610 10.042 -10.233 1.00 71.12 81 ARG A C 1
ATOM 633 O O . ARG A 1 81 ? 26.435 10.916 -10.490 1.00 71.12 81 ARG A O 1
ATOM 640 N N . ARG A 1 82 ? 24.433 9.951 -10.860 1.00 70.44 82 ARG A N 1
ATOM 641 C CA . ARG A 1 82 ? 24.010 10.846 -11.948 1.00 70.44 82 ARG A CA 1
ATOM 642 C C . ARG A 1 82 ? 23.961 12.305 -11.504 1.00 70.44 82 ARG A C 1
ATOM 644 O O . ARG A 1 82 ? 24.331 13.188 -12.274 1.00 70.44 82 ARG A O 1
ATOM 651 N N . VAL A 1 83 ? 23.527 12.560 -10.272 1.00 71.75 83 VAL A N 1
ATOM 652 C CA . VAL A 1 83 ? 23.440 13.916 -9.703 1.00 71.75 83 VAL A CA 1
ATOM 653 C C . VAL A 1 83 ? 24.701 14.339 -8.941 1.00 71.75 83 VAL A C 1
ATOM 655 O O . VAL A 1 83 ? 24.730 15.427 -8.370 1.00 71.75 83 VAL A O 1
ATOM 658 N N . GLY A 1 84 ? 25.751 13.509 -8.935 1.00 62.78 84 GLY A N 1
ATOM 659 C CA . GLY A 1 84 ? 27.011 13.792 -8.244 1.00 62.78 84 GLY A CA 1
ATOM 660 C C . GLY A 1 84 ? 26.900 13.801 -6.715 1.00 62.78 84 GLY A C 1
ATOM 661 O O . GLY A 1 84 ? 27.768 14.358 -6.044 1.00 62.78 84 GLY A O 1
ATOM 662 N N . ALA A 1 85 ? 25.842 13.212 -6.156 1.00 47.66 85 ALA A N 1
ATOM 663 C CA . ALA A 1 85 ? 25.717 13.009 -4.723 1.00 47.66 85 ALA A CA 1
ATOM 664 C C . ALA A 1 85 ? 26.614 11.834 -4.306 1.00 47.66 85 ALA A C 1
ATOM 666 O O . ALA A 1 85 ? 26.565 10.760 -4.906 1.00 47.66 85 ALA A O 1
ATOM 667 N N . SER A 1 86 ? 27.447 12.031 -3.282 1.00 40.59 86 SER A N 1
ATOM 668 C CA . SER A 1 86 ? 28.206 10.922 -2.699 1.00 40.59 86 SER A CA 1
ATOM 669 C C . SER A 1 86 ? 27.230 9.954 -2.035 1.00 40.59 86 SER A C 1
ATOM 671 O O . SER A 1 86 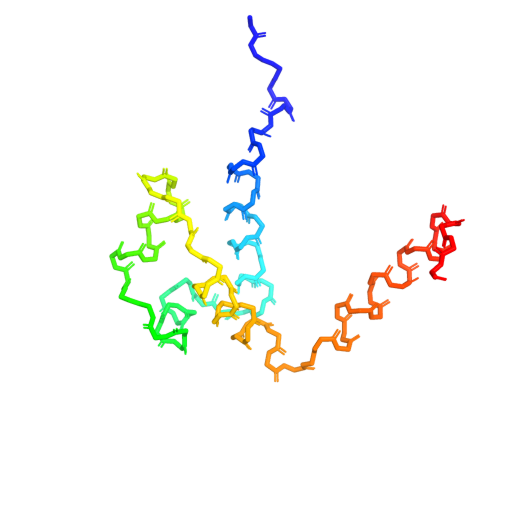? 26.471 10.367 -1.157 1.00 40.59 86 SER A O 1
ATOM 673 N N . VAL A 1 87 ? 27.261 8.695 -2.475 1.00 49.69 87 VAL A N 1
ATOM 674 C CA . VAL A 1 87 ? 26.598 7.557 -1.818 1.00 49.69 87 VAL A CA 1
ATOM 675 C C . VAL A 1 87 ? 27.342 7.206 -0.535 1.00 49.69 87 VAL A C 1
ATOM 677 O O . VAL A 1 87 ? 28.594 7.254 -0.571 1.00 49.69 87 VAL A O 1
#

Radius of gyration: 14.91 Å; chains: 1; bounding box: 40×40×23 Å